Protein AF-A0A955PY08-F1 (afdb_monomer_lite)

Structure (mmCIF, N/CA/C/O backbone):
data_AF-A0A955PY08-F1
#
_entry.id   AF-A0A955PY08-F1
#
loop_
_atom_site.group_PDB
_atom_site.id
_atom_site.type_symbol
_atom_site.label_atom_id
_atom_site.label_alt_id
_atom_site.label_comp_id
_atom_site.label_asym_id
_atom_site.label_entity_id
_atom_site.label_seq_id
_atom_site.pdbx_PDB_ins_code
_atom_site.Cartn_x
_atom_site.Cartn_y
_atom_site.Cartn_z
_atom_site.occupancy
_atom_site.B_iso_or_equiv
_atom_site.auth_seq_id
_atom_site.auth_comp_id
_atom_site.auth_asym_id
_atom_site.auth_atom_id
_atom_site.pdbx_PDB_model_num
ATOM 1 N N . MET A 1 1 ? -31.330 -15.051 33.397 1.00 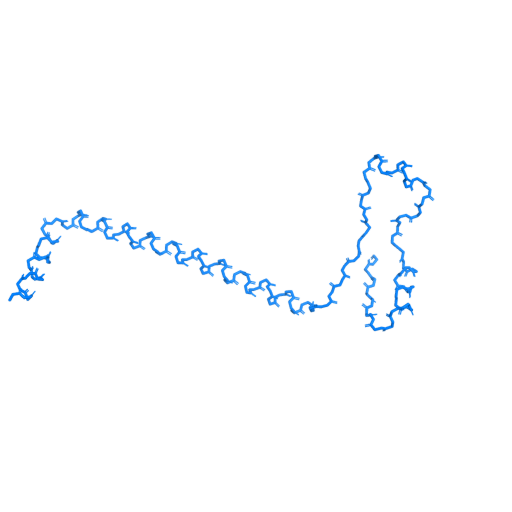78.94 1 MET A N 1
ATOM 2 C CA . MET A 1 1 ? -29.888 -15.377 33.471 1.00 78.94 1 MET A CA 1
ATOM 3 C C . MET A 1 1 ? -29.058 -14.641 32.426 1.00 78.94 1 MET A C 1
ATOM 5 O O . MET A 1 1 ? -28.234 -13.838 32.822 1.00 78.94 1 MET A O 1
ATOM 9 N N . LEU A 1 2 ? -29.279 -14.822 31.117 1.00 88.44 2 LEU A N 1
ATOM 10 C CA . LEU A 1 2 ? -28.440 -14.157 30.100 1.00 88.44 2 LEU A CA 1
ATOM 11 C C . LEU A 1 2 ? -28.507 -12.615 30.159 1.00 88.44 2 LEU A C 1
ATOM 13 O O . LEU A 1 2 ? -27.489 -11.939 30.069 1.00 88.44 2 LEU A O 1
ATOM 17 N N . ARG A 1 3 ? -29.708 -12.062 30.397 1.00 91.25 3 ARG A N 1
ATOM 18 C CA . ARG A 1 3 ? -29.910 -10.613 30.562 1.00 91.25 3 ARG A CA 1
ATOM 19 C C . ARG A 1 3 ? -29.132 -10.026 31.744 1.00 91.25 3 ARG A C 1
ATOM 21 O O . ARG A 1 3 ? -28.543 -8.968 31.587 1.00 91.25 3 ARG A O 1
ATOM 28 N N . SER A 1 4 ? -29.108 -10.689 32.902 1.00 90.94 4 SER A N 1
ATOM 29 C CA . SER A 1 4 ? -28.446 -10.145 34.098 1.00 90.94 4 SER A CA 1
ATOM 30 C C . SER A 1 4 ? -26.928 -10.089 33.933 1.00 90.94 4 SER A C 1
ATOM 32 O O . SER A 1 4 ? -26.336 -9.061 34.225 1.00 90.94 4 SER A O 1
ATOM 34 N N . ILE A 1 5 ? -26.323 -11.126 33.343 1.00 93.56 5 ILE A N 1
ATOM 35 C CA . ILE A 1 5 ? -24.876 -11.167 33.069 1.00 93.56 5 ILE A CA 1
ATOM 36 C C . ILE A 1 5 ? -24.455 -10.019 32.138 1.00 93.56 5 ILE A C 1
ATOM 38 O O . ILE A 1 5 ? -23.433 -9.376 32.367 1.00 93.56 5 ILE A O 1
ATOM 42 N N . PHE A 1 6 ? -25.253 -9.729 31.105 1.00 93.00 6 PHE A N 1
ATOM 43 C CA . PHE A 1 6 ? -24.963 -8.637 30.174 1.00 93.00 6 PHE A CA 1
ATOM 44 C C . PHE A 1 6 ? -25.064 -7.260 30.850 1.00 93.00 6 PHE A C 1
ATOM 46 O O . PHE A 1 6 ? -24.188 -6.417 30.665 1.00 93.00 6 PHE A O 1
ATOM 53 N N . LEU A 1 7 ? -26.096 -7.043 31.677 1.00 91.81 7 LEU A N 1
ATOM 54 C CA . LEU A 1 7 ? -26.231 -5.804 32.449 1.00 91.81 7 LEU A CA 1
ATOM 55 C C . LEU A 1 7 ? -25.078 -5.619 33.449 1.00 91.81 7 LEU A C 1
ATOM 57 O O . LEU A 1 7 ? -24.543 -4.516 33.552 1.00 91.81 7 LEU A O 1
ATOM 61 N N . ASP A 1 8 ? -24.666 -6.682 34.140 1.00 90.69 8 ASP A N 1
ATOM 62 C CA . ASP A 1 8 ? -23.558 -6.634 35.099 1.00 90.69 8 ASP A CA 1
ATOM 63 C C . ASP A 1 8 ? -22.219 -6.337 34.407 1.00 90.69 8 ASP A C 1
ATOM 65 O O . ASP A 1 8 ? -21.426 -5.536 34.903 1.00 90.69 8 ASP A O 1
ATOM 69 N N . ALA A 1 9 ? -21.984 -6.905 33.219 1.00 89.00 9 ALA A N 1
ATOM 70 C CA . ALA A 1 9 ? -20.796 -6.620 32.418 1.00 89.00 9 ALA A CA 1
ATOM 71 C C . ALA A 1 9 ? -20.722 -5.145 31.984 1.00 89.00 9 ALA A C 1
ATOM 73 O O . ALA A 1 9 ? -19.673 -4.519 32.146 1.00 89.00 9 ALA A O 1
ATOM 74 N N . LEU A 1 10 ? -21.827 -4.560 31.498 1.00 88.25 10 LEU A N 1
ATOM 75 C CA . LEU A 1 10 ? -21.876 -3.129 31.161 1.00 88.25 10 LEU A CA 1
ATOM 76 C C . LEU A 1 10 ? -21.637 -2.244 32.387 1.00 88.25 10 LEU A C 1
ATOM 78 O O . LEU A 1 10 ? -20.896 -1.261 32.311 1.00 88.25 10 LEU A O 1
ATOM 82 N N . LYS A 1 11 ? -22.234 -2.604 33.527 1.00 87.88 11 LYS A N 1
ATOM 83 C CA . LYS A 1 11 ? -22.078 -1.860 34.778 1.00 87.88 11 LYS A CA 1
ATOM 84 C C . LYS A 1 11 ? -20.622 -1.883 35.251 1.00 87.88 11 LYS A C 1
ATOM 86 O O . LYS A 1 11 ? -20.071 -0.834 35.580 1.00 87.88 11 LYS A O 1
ATOM 91 N N . ASN A 1 12 ? -19.963 -3.038 35.172 1.00 86.12 12 ASN A N 1
ATOM 92 C CA . ASN A 1 12 ? -18.542 -3.184 35.495 1.00 86.12 12 ASN A CA 1
ATOM 93 C C . ASN A 1 12 ? -17.631 -2.413 34.528 1.00 86.12 12 ASN A C 1
ATOM 95 O O . ASN A 1 12 ? -16.668 -1.787 34.969 1.00 86.12 12 ASN A O 1
ATOM 99 N N . LEU A 1 13 ? -17.955 -2.392 33.231 1.00 86.88 13 LEU A N 1
ATOM 100 C CA . LEU A 1 13 ? -17.203 -1.621 32.238 1.00 86.88 13 LEU A CA 1
ATOM 101 C C . LEU A 1 13 ? -17.296 -0.108 32.510 1.00 86.88 13 LEU A C 1
ATOM 103 O O . LEU A 1 13 ? -16.285 0.593 32.414 1.00 86.88 13 LEU A O 1
ATOM 107 N N . SER A 1 14 ? -18.478 0.372 32.922 1.00 82.81 14 SER A N 1
ATOM 108 C CA . SER A 1 14 ? -18.713 1.771 33.319 1.00 82.81 14 SER A CA 1
ATOM 109 C C . SER A 1 14 ? -18.057 2.158 34.651 1.00 82.81 14 SER A C 1
ATOM 111 O O . SER A 1 14 ? -17.692 3.317 34.834 1.00 82.81 14 SER A O 1
ATOM 113 N N . GLY A 1 15 ? -17.836 1.194 35.555 1.00 85.44 15 GLY A N 1
ATOM 114 C CA . GLY A 1 15 ? -17.176 1.421 36.846 1.00 85.44 15 GLY A CA 1
ATOM 115 C C . GLY A 1 15 ? -15.687 1.768 36.734 1.00 85.44 15 GLY A C 1
ATOM 116 O O . GLY A 1 15 ? -15.128 2.353 37.657 1.00 85.44 15 GLY A O 1
ATOM 117 N N . ASN A 1 16 ? -15.042 1.453 35.605 1.00 87.25 16 ASN A N 1
ATOM 118 C CA . ASN A 1 16 ? -13.651 1.825 35.336 1.00 87.25 16 ASN A CA 1
ATOM 119 C C . ASN A 1 16 ? -13.484 2.382 33.913 1.00 87.25 16 ASN A C 1
ATOM 121 O O . ASN A 1 16 ? -12.709 1.871 33.101 1.00 87.25 16 ASN A O 1
ATOM 125 N N . ALA A 1 17 ? -14.254 3.432 33.613 1.00 84.06 17 ALA A N 1
ATOM 126 C CA . ALA A 1 17 ? -14.409 3.995 32.273 1.00 84.06 17 ALA A CA 1
ATOM 127 C C . ALA A 1 17 ? -13.084 4.395 31.597 1.00 84.06 17 ALA A C 1
ATOM 129 O O . ALA A 1 17 ? -12.920 4.158 30.403 1.00 84.06 17 ALA A O 1
ATOM 130 N N . LEU A 1 18 ? -12.114 4.938 32.344 1.00 91.25 18 LEU A N 1
ATOM 131 C CA . LEU A 1 18 ? -10.808 5.320 31.788 1.00 91.25 18 LEU A CA 1
ATOM 132 C C . LEU A 1 18 ? -10.000 4.105 31.325 1.00 91.25 18 LEU A C 1
ATOM 134 O O . LEU A 1 18 ? -9.472 4.095 30.215 1.00 91.25 18 LEU A O 1
ATOM 138 N N . ARG A 1 19 ? -9.924 3.062 32.159 1.00 93.44 19 ARG A N 1
ATOM 139 C CA . ARG A 1 19 ? -9.175 1.843 31.833 1.00 93.44 19 ARG A CA 1
ATOM 140 C C . ARG A 1 19 ? -9.828 1.103 30.670 1.00 93.44 19 ARG A C 1
ATOM 142 O O . ARG A 1 19 ? -9.136 0.744 29.725 1.00 93.44 19 ARG A O 1
ATOM 149 N N . SER A 1 20 ? -11.144 0.912 30.731 1.00 91.94 20 SER A N 1
ATOM 150 C CA . SER A 1 20 ? -11.918 0.251 29.676 1.00 91.94 20 SER A CA 1
ATOM 151 C C . SER A 1 20 ? -11.871 1.032 28.358 1.00 91.94 20 SER A C 1
ATOM 153 O O . SER A 1 20 ? -11.762 0.441 27.289 1.00 91.94 20 SER A O 1
ATOM 155 N N . GLY A 1 21 ? -11.922 2.365 28.419 1.00 93.38 21 GLY A N 1
ATOM 156 C CA . GLY A 1 21 ? -11.816 3.228 27.244 1.00 93.38 21 GLY A CA 1
ATOM 157 C C . GLY A 1 21 ? -10.449 3.136 26.572 1.00 93.38 21 GLY A C 1
ATOM 158 O O . GLY A 1 21 ? -10.375 2.981 25.355 1.00 93.38 21 GLY A O 1
ATOM 159 N N . LEU A 1 22 ? -9.366 3.173 27.355 1.00 94.69 22 LEU A N 1
ATOM 160 C CA . LEU A 1 22 ? -8.004 3.143 26.820 1.00 94.69 22 LEU A CA 1
ATOM 161 C C . LEU A 1 22 ? -7.657 1.792 26.172 1.00 94.69 22 LEU A C 1
ATOM 163 O O . LEU A 1 22 ? -6.994 1.762 25.136 1.00 94.69 22 LEU A O 1
ATOM 167 N N . THR A 1 23 ? -8.140 0.676 26.730 1.00 93.75 23 THR A N 1
ATOM 168 C CA . THR A 1 23 ? -7.943 -0.655 26.130 1.00 93.75 23 THR A CA 1
ATOM 169 C C . THR A 1 23 ? -8.722 -0.816 24.827 1.00 93.75 23 THR A C 1
ATOM 171 O O . THR A 1 23 ? -8.170 -1.324 23.852 1.00 93.75 23 THR A O 1
ATOM 174 N N . MET A 1 24 ? -9.969 -0.336 24.771 1.00 94.69 24 MET A N 1
ATOM 175 C CA . MET A 1 24 ? -10.759 -0.333 23.534 1.00 94.69 24 MET A CA 1
ATOM 176 C C . MET A 1 24 ? -10.125 0.556 22.460 1.00 94.69 24 MET A C 1
ATOM 178 O O . MET A 1 24 ? -10.007 0.129 21.313 1.00 94.69 24 MET A O 1
ATOM 182 N N . LEU A 1 25 ? -9.655 1.753 22.827 1.00 96.06 25 LEU A N 1
ATOM 183 C CA . LEU A 1 25 ? -8.949 2.651 21.909 1.00 96.06 25 LEU A CA 1
ATOM 184 C C . LEU A 1 25 ? -7.712 1.993 21.296 1.00 96.06 25 LEU A C 1
ATOM 186 O O . LEU A 1 25 ? -7.505 2.103 20.089 1.00 96.06 25 LEU A O 1
ATOM 190 N N . GLY A 1 26 ? -6.922 1.276 22.099 1.00 96.69 26 GLY A N 1
ATOM 191 C CA . GLY A 1 26 ? -5.745 0.560 21.609 1.00 96.69 26 GLY A CA 1
ATOM 192 C C . GLY A 1 26 ? -6.087 -0.461 20.521 1.00 96.69 26 GLY A C 1
ATOM 193 O O . GLY A 1 26 ? -5.431 -0.492 19.481 1.00 96.69 26 GLY A O 1
ATOM 194 N N . VAL A 1 27 ? -7.150 -1.247 20.718 1.00 97.19 27 VAL A N 1
ATOM 195 C CA . VAL A 1 27 ? -7.610 -2.228 19.719 1.00 97.19 27 VAL A CA 1
ATOM 196 C C . VAL A 1 27 ? -8.137 -1.534 18.462 1.00 97.19 27 VAL A C 1
ATOM 198 O O . VAL A 1 27 ? -7.788 -1.943 17.357 1.00 97.19 27 VAL A O 1
ATOM 201 N N . ILE A 1 28 ? -8.927 -0.466 18.607 1.00 97.56 28 ILE A N 1
ATOM 202 C CA . ILE A 1 28 ? -9.489 0.279 17.469 1.00 97.56 28 ILE A CA 1
ATOM 203 C C . ILE A 1 28 ? -8.373 0.864 16.599 1.00 97.56 28 ILE A C 1
ATOM 205 O O . ILE A 1 28 ? -8.373 0.658 15.387 1.00 97.56 28 ILE A O 1
ATOM 209 N N . ILE A 1 29 ? -7.405 1.553 17.210 1.00 97.50 29 ILE A N 1
ATOM 210 C CA . ILE A 1 29 ? -6.285 2.163 16.484 1.00 97.50 29 ILE A CA 1
ATOM 211 C C . ILE A 1 29 ? -5.399 1.077 15.862 1.00 97.50 29 ILE A C 1
ATOM 213 O O . ILE A 1 29 ? -5.004 1.204 14.704 1.00 97.50 29 ILE A O 1
ATOM 217 N N . GLY A 1 30 ? -5.127 -0.008 16.596 1.00 97.38 30 GLY A N 1
ATOM 218 C CA . GLY A 1 30 ? -4.318 -1.122 16.104 1.00 97.38 30 GLY A CA 1
ATOM 219 C C . GLY A 1 30 ? -4.919 -1.778 14.861 1.00 97.38 30 GLY A C 1
ATOM 220 O O . GLY A 1 30 ? -4.239 -1.926 13.847 1.00 97.38 30 GLY A O 1
ATOM 221 N N . VAL A 1 31 ? -6.210 -2.114 14.900 1.00 97.81 31 VAL A N 1
ATOM 222 C CA . VAL A 1 31 ? -6.904 -2.729 13.760 1.00 97.81 31 VAL A CA 1
ATOM 223 C C . VAL A 1 31 ? -7.035 -1.741 12.597 1.00 97.81 31 VAL A C 1
ATOM 225 O O . VAL A 1 31 ? -6.793 -2.117 11.451 1.00 97.81 31 VAL A O 1
ATOM 228 N N . ALA A 1 32 ? -7.341 -0.469 12.872 1.00 97.94 32 ALA A N 1
ATOM 229 C CA . ALA A 1 32 ? -7.451 0.557 11.835 1.00 97.94 32 ALA A CA 1
ATOM 230 C C . ALA A 1 32 ? -6.132 0.763 11.071 1.00 97.94 32 ALA A C 1
ATOM 232 O O . ALA A 1 32 ? -6.145 0.851 9.842 1.00 97.94 32 ALA A O 1
ATOM 233 N N . ALA A 1 33 ? -4.995 0.796 11.772 1.00 97.75 33 ALA A N 1
ATOM 234 C CA . ALA A 1 33 ? -3.681 0.935 11.148 1.00 97.75 33 ALA A CA 1
ATOM 235 C C . ALA A 1 33 ? -3.360 -0.245 10.216 1.00 97.75 33 ALA A C 1
ATOM 237 O O . ALA A 1 33 ? -2.914 -0.033 9.088 1.00 97.75 33 ALA A O 1
ATOM 238 N N . VAL A 1 34 ? -3.643 -1.476 10.655 1.00 97.81 34 VAL A N 1
ATOM 239 C CA . VAL A 1 34 ? -3.411 -2.687 9.853 1.00 97.81 34 VAL A CA 1
ATOM 240 C C . VAL A 1 34 ? -4.293 -2.699 8.604 1.00 97.81 34 VAL A C 1
ATOM 242 O O . VAL A 1 34 ? -3.781 -2.908 7.507 1.00 97.81 34 VAL A O 1
ATOM 245 N N . ILE A 1 35 ? -5.593 -2.411 8.743 1.00 97.56 35 ILE A N 1
ATOM 246 C CA . ILE A 1 35 ? -6.519 -2.345 7.600 1.00 97.56 35 ILE A CA 1
ATOM 247 C C . ILE A 1 35 ? -6.058 -1.285 6.595 1.00 97.56 35 ILE A C 1
ATOM 249 O O . ILE A 1 35 ? -6.011 -1.549 5.395 1.00 97.56 35 ILE A O 1
ATOM 253 N N . THR A 1 36 ? -5.679 -0.101 7.081 1.00 97.88 36 THR A N 1
ATOM 254 C CA . THR A 1 36 ? -5.231 1.006 6.224 1.00 97.88 36 THR A CA 1
ATOM 255 C C . THR A 1 36 ? -3.968 0.631 5.453 1.00 97.88 36 THR A C 1
ATOM 257 O O . THR A 1 36 ? -3.894 0.858 4.248 1.00 97.88 36 THR A O 1
ATOM 260 N N . MET A 1 37 ? -2.985 0.022 6.123 1.00 97.38 37 MET A N 1
ATOM 261 C CA . MET A 1 37 ? -1.747 -0.421 5.483 1.00 97.38 37 MET A CA 1
ATOM 262 C C . MET A 1 37 ? -2.022 -1.424 4.357 1.00 97.38 37 MET A C 1
ATOM 264 O O . MET A 1 37 ? -1.490 -1.268 3.260 1.00 97.38 37 MET A O 1
ATOM 268 N N . ILE A 1 38 ? -2.865 -2.428 4.611 1.00 97.19 38 ILE A N 1
ATOM 269 C CA . ILE A 1 38 ? -3.205 -3.456 3.619 1.00 97.19 38 ILE A CA 1
ATOM 270 C C . ILE A 1 38 ? -3.910 -2.824 2.417 1.00 97.19 38 ILE A C 1
ATOM 272 O O . ILE A 1 38 ? -3.507 -3.062 1.281 1.00 97.19 38 ILE A O 1
ATOM 276 N N . ALA A 1 39 ? -4.885 -1.944 2.662 1.00 97.38 39 ALA A N 1
ATOM 277 C CA . ALA A 1 39 ? -5.605 -1.249 1.599 1.00 97.38 39 ALA A CA 1
ATOM 278 C C . ALA A 1 39 ? -4.670 -0.423 0.695 1.00 97.38 39 ALA A C 1
ATOM 280 O O . ALA A 1 39 ? -4.851 -0.397 -0.522 1.00 97.38 39 ALA A O 1
ATOM 281 N N . ILE A 1 40 ? -3.647 0.223 1.270 1.00 97.19 40 ILE A N 1
ATOM 282 C CA . ILE A 1 40 ? -2.639 0.968 0.500 1.00 97.19 40 ILE A CA 1
ATOM 283 C C . ILE A 1 40 ? -1.805 0.022 -0.372 1.00 97.19 40 ILE A C 1
ATOM 285 O O . ILE A 1 40 ? -1.586 0.317 -1.547 1.00 97.19 40 ILE A O 1
ATOM 289 N N . VAL A 1 41 ? -1.341 -1.103 0.182 1.00 95.19 41 VAL A N 1
ATOM 290 C CA . VAL A 1 41 ? -0.509 -2.077 -0.546 1.00 95.19 41 VAL A CA 1
ATOM 291 C C . VAL A 1 41 ? -1.279 -2.682 -1.718 1.00 95.19 41 VAL A C 1
ATOM 293 O O . VAL A 1 41 ? -0.799 -2.651 -2.851 1.00 95.19 41 VAL A O 1
ATOM 296 N N . GLU A 1 42 ? -2.489 -3.178 -1.465 1.00 95.62 42 GLU A N 1
ATOM 297 C CA . GLU A 1 42 ? -3.334 -3.787 -2.495 1.00 95.62 42 GLU A CA 1
ATOM 298 C C . GLU A 1 42 ? -3.725 -2.768 -3.572 1.00 95.62 42 GLU A C 1
ATOM 300 O O . GLU A 1 42 ? -3.598 -3.042 -4.768 1.00 95.62 42 GLU A O 1
ATOM 305 N N . GLY A 1 43 ? -4.119 -1.555 -3.168 1.00 93.12 43 GLY A N 1
ATOM 306 C CA . GLY A 1 43 ? -4.456 -0.479 -4.099 1.00 93.12 43 GLY A CA 1
ATOM 307 C C . GLY A 1 43 ? -3.276 -0.069 -4.985 1.00 93.12 43 GLY A C 1
ATOM 308 O O . GLY A 1 43 ? -3.441 0.114 -6.193 1.00 93.12 43 GLY A O 1
ATOM 309 N N . GLY A 1 44 ? -2.073 0.022 -4.412 1.00 93.44 44 GLY A N 1
ATOM 310 C CA . GLY A 1 44 ? -0.849 0.331 -5.150 1.00 93.44 44 GLY A CA 1
ATOM 311 C C . GLY A 1 44 ? -0.478 -0.755 -6.159 1.00 93.44 44 GLY A C 1
ATOM 312 O O . GLY A 1 44 ? -0.133 -0.439 -7.299 1.00 93.44 44 GLY A O 1
ATOM 313 N N . GLN A 1 45 ? -0.602 -2.029 -5.778 1.00 90.62 45 GLN A N 1
ATOM 314 C CA . GLN A 1 45 ? -0.341 -3.153 -6.676 1.00 90.62 45 GLN A CA 1
ATOM 315 C C . GLN A 1 45 ? -1.309 -3.157 -7.863 1.00 90.62 45 GLN A C 1
ATOM 317 O O . GLN A 1 45 ? -0.870 -3.283 -9.005 1.00 90.62 45 GLN A O 1
ATOM 322 N N . VAL A 1 46 ? -2.607 -2.966 -7.614 1.00 92.81 46 VAL A N 1
ATOM 323 C CA . VAL A 1 46 ? -3.621 -2.888 -8.677 1.00 92.81 46 VAL A CA 1
ATOM 324 C C . VAL A 1 46 ? -3.338 -1.715 -9.613 1.00 92.81 46 VAL A C 1
ATOM 326 O O . VAL A 1 46 ? -3.393 -1.870 -10.831 1.00 92.81 46 VAL A O 1
ATOM 329 N N . TRP A 1 47 ? -2.997 -0.544 -9.071 1.00 89.69 47 TRP A N 1
ATOM 330 C CA . TRP A 1 47 ? -2.637 0.615 -9.887 1.00 89.69 47 TRP A CA 1
ATOM 331 C C . TRP A 1 47 ? -1.401 0.353 -10.756 1.00 89.69 47 TRP A C 1
ATOM 333 O O . TRP A 1 47 ? -1.410 0.683 -11.945 1.00 89.69 47 TRP A O 1
ATOM 343 N N . LEU A 1 48 ? -0.360 -0.263 -10.191 1.00 87.44 48 LEU A N 1
ATOM 344 C CA . LEU A 1 48 ? 0.870 -0.575 -10.912 1.00 87.44 48 LEU A CA 1
ATOM 345 C C . LEU A 1 48 ? 0.612 -1.580 -12.034 1.00 87.44 48 LEU A C 1
ATOM 347 O O . LEU A 1 48 ? 1.013 -1.329 -13.167 1.00 87.44 48 LEU A O 1
ATOM 351 N N . VAL A 1 49 ? -0.090 -2.678 -11.741 1.00 86.25 49 VAL A N 1
ATOM 352 C CA . VAL A 1 49 ? -0.444 -3.694 -12.742 1.00 86.25 49 VAL A CA 1
ATOM 353 C C . VAL A 1 49 ? -1.265 -3.065 -13.862 1.00 86.25 49 VAL A C 1
ATOM 355 O O . VAL A 1 49 ? -0.881 -3.180 -15.018 1.00 86.25 49 VAL A O 1
ATOM 358 N N . ASN A 1 50 ? -2.306 -2.297 -13.537 1.00 87.00 50 ASN A N 1
ATOM 359 C CA . ASN A 1 50 ? -3.108 -1.595 -14.542 1.00 87.00 50 ASN A CA 1
ATOM 360 C C . ASN A 1 50 ? -2.277 -0.619 -15.386 1.00 87.00 50 ASN A C 1
ATOM 362 O O . ASN A 1 50 ? -2.543 -0.436 -16.572 1.00 87.00 50 ASN A O 1
ATOM 366 N N . SER A 1 51 ? -1.288 0.042 -14.784 1.00 83.81 51 SER A N 1
ATOM 367 C CA . SER A 1 51 ? -0.401 0.960 -15.503 1.00 83.81 51 SER A CA 1
ATOM 368 C C . SER A 1 51 ? 0.520 0.203 -16.460 1.00 83.81 51 SER A C 1
ATOM 370 O O . SER A 1 51 ? 0.685 0.624 -17.601 1.00 83.81 51 SER A O 1
ATOM 372 N N . LEU A 1 52 ? 1.057 -0.943 -16.033 1.00 81.00 52 LEU A N 1
ATOM 373 C CA . LEU A 1 52 ? 1.872 -1.825 -16.871 1.00 81.00 52 LEU A CA 1
ATOM 374 C C . LEU A 1 52 ? 1.048 -2.468 -17.996 1.00 81.00 52 LEU A C 1
ATOM 376 O O . LEU A 1 52 ? 1.483 -2.484 -19.142 1.00 81.00 52 LEU A O 1
ATOM 380 N N . GLU A 1 53 ? -0.169 -2.927 -17.711 1.00 80.25 53 GLU A N 1
ATOM 381 C CA . GLU A 1 53 ? -1.081 -3.477 -18.720 1.00 80.25 53 GLU A CA 1
ATOM 382 C C . GLU A 1 53 ? -1.458 -2.438 -19.780 1.00 80.25 53 GLU A C 1
ATOM 384 O O . GLU A 1 53 ? -1.489 -2.759 -20.967 1.00 80.25 53 GLU A O 1
ATOM 389 N N . ARG A 1 54 ? -1.672 -1.175 -19.380 1.00 74.56 54 ARG A N 1
AT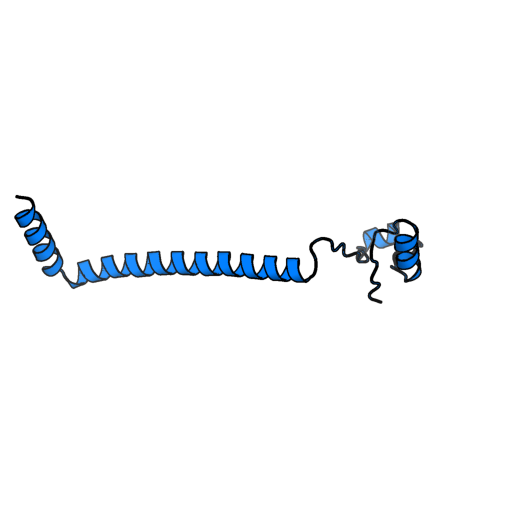OM 390 C CA . ARG A 1 54 ? -1.914 -0.058 -20.311 1.00 74.56 54 ARG A CA 1
ATOM 391 C C . ARG A 1 54 ? -0.710 0.263 -21.193 1.00 74.56 54 ARG A C 1
ATOM 393 O O . ARG A 1 54 ? -0.905 0.767 -22.294 1.00 74.56 54 ARG A O 1
ATOM 400 N N . MET A 1 55 ? 0.511 -0.002 -20.726 1.00 75.75 55 MET A N 1
ATOM 401 C CA . MET A 1 55 ? 1.717 0.108 -21.555 1.00 75.75 55 MET A CA 1
ATOM 402 C C . MET A 1 55 ? 1.813 -1.041 -22.574 1.00 75.75 55 MET A C 1
ATOM 404 O O . MET A 1 55 ? 2.383 -0.852 -23.645 1.00 75.75 55 MET A O 1
ATOM 408 N N . GLY A 1 56 ? 1.212 -2.196 -22.275 1.00 69.38 56 GLY A N 1
ATOM 409 C CA . GLY A 1 56 ? 1.156 -3.379 -23.130 1.00 69.38 56 GLY A CA 1
ATOM 410 C C . GLY A 1 56 ? 1.761 -4.602 -22.439 1.00 69.38 56 GLY A C 1
ATOM 411 O O . GLY A 1 56 ? 2.842 -4.540 -21.862 1.00 69.38 56 GLY A O 1
ATOM 412 N N . THR A 1 57 ? 1.082 -5.747 -22.520 1.00 67.94 57 THR A N 1
ATOM 413 C CA . THR A 1 57 ? 1.458 -7.001 -21.836 1.00 67.94 57 THR A CA 1
ATOM 414 C C . THR A 1 57 ? 2.578 -7.795 -22.521 1.00 67.94 57 THR A C 1
ATOM 416 O O . THR A 1 57 ? 2.943 -8.866 -22.044 1.00 67.94 57 THR A O 1
ATOM 419 N N . ASN A 1 58 ? 3.152 -7.281 -23.615 1.00 71.62 58 ASN A N 1
ATOM 420 C CA . ASN A 1 58 ? 4.183 -7.964 -24.405 1.00 71.62 58 ASN A CA 1
ATOM 421 C C . ASN A 1 58 ? 5.342 -7.029 -24.795 1.00 71.62 58 ASN A C 1
ATOM 423 O O . ASN A 1 58 ? 5.712 -6.926 -25.964 1.00 71.62 58 ASN A O 1
ATOM 427 N N . LEU A 1 59 ? 5.886 -6.297 -23.821 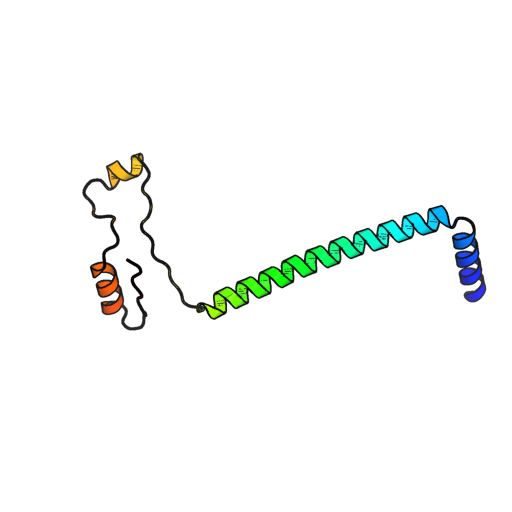1.00 77.88 59 LEU A N 1
ATOM 428 C CA . LEU A 1 59 ? 7.033 -5.413 -24.027 1.00 77.88 59 LEU A CA 1
ATOM 429 C C . LEU A 1 59 ? 8.332 -6.095 -23.585 1.00 77.88 59 LEU A C 1
ATOM 431 O O . LEU A 1 59 ? 8.473 -6.491 -22.429 1.00 77.88 59 LEU A O 1
ATOM 435 N N . LEU A 1 60 ? 9.303 -6.180 -24.497 1.00 81.00 60 LEU A N 1
ATOM 436 C CA . LEU A 1 60 ? 10.675 -6.589 -24.203 1.00 81.00 60 LEU A CA 1
ATOM 437 C C . LEU A 1 60 ? 11.598 -5.381 -24.364 1.00 81.00 60 LEU A C 1
ATOM 439 O O . LEU A 1 60 ? 11.805 -4.889 -25.471 1.00 81.00 60 LEU A O 1
ATOM 443 N N . PHE A 1 61 ? 12.173 -4.917 -23.257 1.00 84.94 61 PHE A N 1
ATOM 444 C CA . PHE A 1 61 ? 13.144 -3.830 -23.282 1.00 84.94 61 PHE A CA 1
ATOM 445 C C . PHE A 1 61 ? 14.564 -4.374 -23.428 1.00 84.94 61 PHE A C 1
ATOM 447 O O . PHE A 1 61 ? 14.991 -5.246 -22.669 1.00 84.94 61 PHE A O 1
ATOM 454 N N . VAL A 1 62 ? 15.311 -3.830 -24.389 1.00 86.06 62 VAL A N 1
ATOM 455 C CA . VAL A 1 62 ? 16.709 -4.190 -24.645 1.00 86.06 62 VAL A CA 1
ATOM 456 C C . VAL A 1 62 ? 17.585 -2.975 -24.363 1.00 86.06 62 VAL A C 1
ATOM 458 O O . VAL A 1 62 ? 17.437 -1.932 -24.994 1.00 86.06 62 VAL A O 1
ATOM 461 N N . TRP A 1 63 ? 18.516 -3.116 -23.421 1.00 86.75 63 TRP A N 1
ATOM 462 C CA . TRP A 1 63 ? 19.492 -2.081 -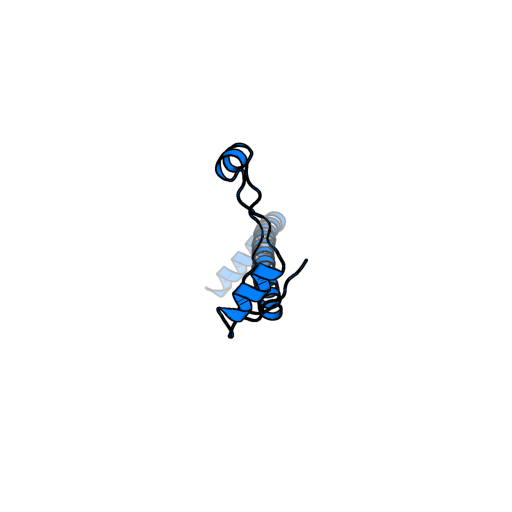23.082 1.00 86.75 63 TRP A CA 1
ATOM 463 C C . TRP A 1 63 ? 20.910 -2.619 -23.173 1.00 86.75 63 TRP A C 1
ATOM 465 O O . TRP A 1 63 ? 21.167 -3.805 -22.954 1.00 86.75 63 TRP A O 1
ATOM 475 N N . LYS A 1 64 ? 21.861 -1.723 -23.444 1.00 84.94 64 LYS A N 1
ATOM 476 C CA . LYS A 1 64 ? 23.277 -2.077 -23.400 1.00 84.94 64 LYS A CA 1
ATOM 477 C C . LYS A 1 64 ? 23.680 -2.374 -21.958 1.00 84.94 64 LYS A C 1
ATOM 479 O O . LYS A 1 64 ? 23.428 -1.578 -21.050 1.00 84.94 64 LYS A O 1
ATOM 484 N N . LYS A 1 65 ? 24.346 -3.506 -21.743 1.00 84.25 65 LYS A N 1
ATOM 485 C CA . LYS A 1 65 ? 24.939 -3.817 -20.441 1.00 84.25 65 LYS A CA 1
ATOM 486 C C . LYS A 1 65 ? 26.091 -2.844 -20.186 1.00 84.25 65 LYS A C 1
ATOM 488 O O . LYS A 1 65 ? 27.004 -2.723 -21.000 1.00 84.25 65 LYS A O 1
ATOM 493 N N . ARG A 1 66 ? 26.082 -2.173 -19.032 1.00 83.31 66 ARG A N 1
ATOM 494 C CA . ARG A 1 66 ? 27.250 -1.412 -18.579 1.00 83.31 66 ARG A CA 1
ATOM 495 C C . ARG A 1 66 ? 28.314 -2.396 -18.102 1.00 83.31 66 ARG A C 1
ATOM 497 O O . ARG A 1 66 ? 28.126 -3.052 -17.084 1.00 83.31 66 ARG A O 1
ATOM 504 N N . LEU A 1 67 ? 29.409 -2.488 -18.846 1.00 85.12 67 LEU A N 1
ATOM 505 C CA . LEU A 1 67 ? 30.516 -3.386 -18.530 1.00 85.12 67 LEU A CA 1
ATOM 506 C C . LEU A 1 67 ? 31.331 -2.871 -17.338 1.00 85.12 67 LEU A C 1
ATOM 508 O O . LEU A 1 67 ? 31.659 -1.675 -17.263 1.00 85.12 67 LEU A O 1
ATOM 512 N N . THR A 1 68 ? 31.693 -3.777 -16.430 1.00 86.69 68 THR A N 1
ATOM 513 C CA . THR A 1 68 ? 32.667 -3.489 -15.367 1.00 86.69 68 THR A CA 1
ATOM 514 C C . THR A 1 68 ? 34.069 -3.269 -15.952 1.00 86.69 68 THR A C 1
ATOM 516 O O . THR A 1 68 ? 34.315 -3.511 -17.133 1.00 86.69 68 THR A O 1
ATOM 519 N N . VAL A 1 69 ? 35.004 -2.753 -15.149 1.00 83.31 69 VAL A N 1
ATOM 520 C CA . VAL A 1 69 ? 36.383 -2.485 -15.606 1.00 83.31 69 VAL A CA 1
ATOM 521 C C . VAL A 1 69 ? 37.093 -3.776 -16.029 1.00 83.31 69 VAL A C 1
ATOM 523 O O . VAL A 1 69 ? 37.784 -3.782 -17.044 1.00 83.31 69 VAL A O 1
ATOM 526 N N . GLU A 1 70 ? 36.861 -4.872 -15.306 1.00 84.44 70 GLU A N 1
ATOM 527 C CA . GLU A 1 70 ? 37.385 -6.203 -15.638 1.00 84.44 70 GLU A CA 1
ATOM 528 C C . GLU A 1 70 ? 36.731 -6.768 -16.907 1.00 84.44 70 GLU A C 1
ATOM 530 O O . GLU A 1 70 ? 37.419 -7.226 -17.818 1.00 84.44 70 GLU A O 1
ATOM 535 N N . GLU A 1 71 ? 35.404 -6.651 -17.035 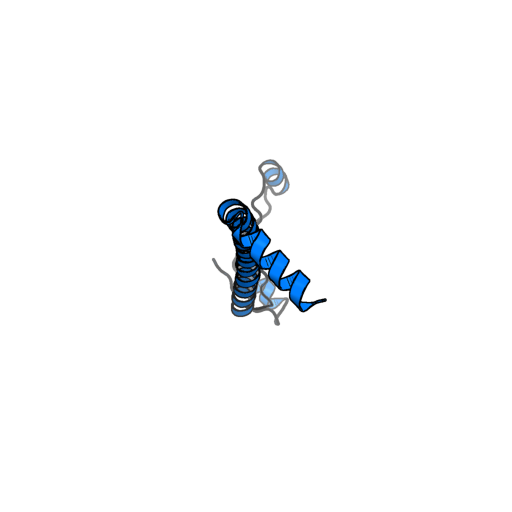1.00 83.75 71 GLU A N 1
ATOM 536 C CA . GLU A 1 71 ? 34.684 -7.094 -18.233 1.00 83.75 71 GLU A CA 1
ATOM 537 C C . GLU A 1 71 ? 35.103 -6.300 -19.479 1.00 83.75 71 GLU A C 1
ATOM 539 O O . GLU A 1 71 ? 35.195 -6.866 -20.565 1.00 83.75 71 GLU A O 1
ATOM 544 N N . ARG A 1 72 ? 35.426 -5.006 -19.357 1.00 80.94 72 ARG A N 1
ATOM 545 C CA . ARG A 1 72 ? 35.894 -4.199 -20.498 1.00 80.94 72 ARG A CA 1
ATOM 546 C C . ARG A 1 72 ? 37.154 -4.751 -21.153 1.00 80.94 72 ARG A C 1
ATOM 548 O O . ARG A 1 72 ? 37.303 -4.571 -22.355 1.00 80.94 72 ARG A O 1
ATOM 555 N N . GLN A 1 73 ? 38.034 -5.406 -20.398 1.00 83.50 73 GLN A N 1
ATOM 556 C CA . GLN A 1 73 ? 39.223 -6.047 -20.967 1.00 83.50 73 GLN A CA 1
ATOM 557 C C . GLN A 1 73 ? 38.849 -7.307 -21.760 1.00 83.50 73 GLN A C 1
ATOM 559 O O . GLN A 1 73 ? 39.415 -7.552 -22.820 1.00 83.50 73 GLN A O 1
ATOM 564 N N . LEU A 1 74 ? 37.844 -8.059 -21.298 1.00 81.31 74 LEU A N 1
ATOM 565 C CA . LEU A 1 74 ? 37.328 -9.257 -21.975 1.00 81.31 74 LEU A CA 1
ATOM 566 C C . LEU A 1 74 ? 36.513 -8.931 -23.235 1.00 81.31 74 LEU A C 1
ATOM 568 O O . LEU A 1 74 ? 36.514 -9.694 -24.198 1.00 81.31 74 LEU A O 1
ATOM 572 N N . PHE A 1 75 ? 35.814 -7.798 -23.236 1.00 78.62 75 PHE A N 1
ATOM 573 C CA . PHE A 1 75 ? 35.040 -7.310 -24.380 1.00 78.62 75 PHE A CA 1
ATOM 574 C C . PHE A 1 75 ? 35.801 -6.259 -25.206 1.00 78.62 75 PHE A C 1
ATOM 576 O O . PHE A 1 75 ? 35.213 -5.638 -26.093 1.00 78.62 75 PHE A O 1
ATOM 583 N N . ALA A 1 76 ? 37.101 -6.069 -24.951 1.00 73.75 76 ALA A N 1
ATOM 584 C CA . ALA A 1 76 ? 37.932 -5.114 -25.674 1.00 73.75 76 ALA A CA 1
ATOM 585 C C . ALA A 1 76 ? 37.940 -5.439 -27.178 1.00 73.75 76 ALA A C 1
ATOM 587 O O . ALA A 1 76 ? 38.235 -6.559 -27.590 1.00 73.75 76 ALA A O 1
ATOM 588 N N . GLY A 1 77 ? 37.576 -4.454 -28.002 1.00 73.38 77 GLY A N 1
ATOM 589 C CA . GLY A 1 77 ? 37.486 -4.605 -29.458 1.00 73.38 77 GLY A CA 1
ATOM 590 C C . GLY A 1 77 ? 36.181 -5.222 -29.978 1.00 73.38 77 GLY A C 1
ATOM 591 O O . GLY A 1 77 ? 35.991 -5.271 -31.192 1.00 73.38 77 GLY A O 1
ATOM 592 N N . ARG A 1 78 ? 35.253 -5.653 -29.110 1.00 75.56 78 ARG A N 1
ATOM 593 C CA . ARG A 1 78 ? 33.892 -6.027 -29.530 1.00 75.56 78 ARG A CA 1
ATOM 594 C C . ARG A 1 78 ? 32.992 -4.799 -29.479 1.00 75.56 78 ARG A C 1
ATOM 596 O O . ARG A 1 78 ? 33.032 -4.032 -28.521 1.00 75.56 78 ARG A O 1
ATOM 603 N N . ASN A 1 79 ? 32.162 -4.625 -30.504 1.00 69.62 79 ASN A N 1
ATOM 604 C CA . ASN A 1 79 ? 31.182 -3.551 -30.505 1.00 69.62 79 ASN A CA 1
ATOM 605 C C . ASN A 1 79 ? 30.028 -3.929 -29.564 1.00 69.62 79 ASN A C 1
ATOM 607 O O . ASN A 1 79 ? 29.268 -4.848 -29.856 1.00 69.62 79 ASN A O 1
ATOM 611 N N . THR A 1 80 ?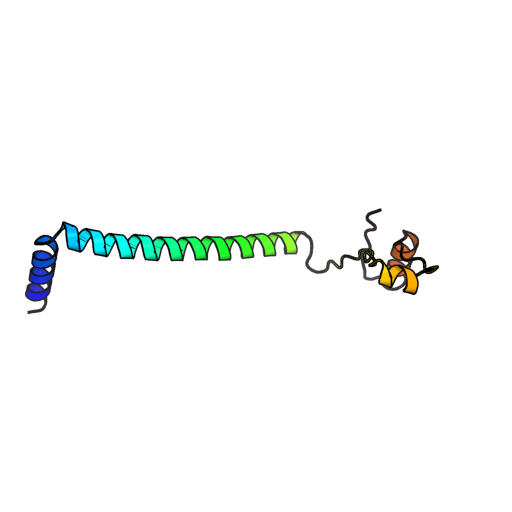 29.946 -3.274 -28.406 1.00 75.44 80 THR A N 1
ATOM 612 C CA . THR A 1 80 ? 28.883 -3.493 -27.407 1.00 75.44 80 THR A CA 1
ATOM 613 C C . THR A 1 80 ? 27.828 -2.391 -27.429 1.00 75.44 80 THR A C 1
ATOM 615 O O . THR A 1 80 ? 27.033 -2.261 -26.495 1.00 75.44 80 THR A O 1
ATOM 618 N N . GLU A 1 81 ? 27.862 -1.543 -28.453 1.00 81.31 81 GLU A N 1
ATOM 619 C CA . GLU A 1 81 ? 26.862 -0.511 -28.676 1.00 81.31 81 GLU A CA 1
ATOM 620 C C . GLU A 1 81 ? 25.637 -1.111 -29.360 1.00 81.31 81 GLU A C 1
ATOM 622 O O . GLU A 1 81 ? 25.768 -1.879 -30.306 1.00 81.31 81 GLU A O 1
ATOM 627 N N . LEU A 1 82 ? 24.451 -0.735 -28.880 1.00 84.62 82 LEU A N 1
ATOM 628 C CA . LEU A 1 82 ? 23.202 -1.003 -29.584 1.00 84.62 82 LEU A CA 1
ATOM 629 C C . LEU A 1 82 ? 23.053 0.039 -30.687 1.00 84.62 82 LEU A C 1
ATOM 631 O O . LEU A 1 82 ? 23.057 1.241 -30.403 1.00 84.62 82 LEU A O 1
ATOM 635 N N . ARG A 1 83 ? 22.943 -0.418 -31.932 1.00 86.12 83 ARG A N 1
ATOM 636 C CA . ARG A 1 83 ? 22.787 0.430 -33.112 1.00 86.12 83 ARG A CA 1
ATOM 637 C C . ARG A 1 83 ? 21.389 0.313 -33.695 1.00 86.12 83 ARG A C 1
ATOM 639 O O . ARG A 1 83 ? 20.664 -0.649 -33.461 1.00 86.12 83 ARG A O 1
ATOM 646 N N . TYR A 1 84 ? 21.034 1.295 -34.518 1.00 85.31 84 TYR A N 1
ATOM 647 C CA . TYR A 1 84 ? 19.783 1.267 -35.271 1.00 85.31 84 TYR A CA 1
ATOM 648 C C . TYR A 1 84 ? 19.684 0.042 -36.197 1.00 85.31 84 TYR A C 1
ATOM 650 O O . TYR A 1 84 ? 18.618 -0.557 -36.313 1.00 85.31 84 TYR A O 1
ATOM 658 N N . ASP A 1 85 ? 20.807 -0.392 -36.774 1.00 86.94 85 ASP A N 1
ATOM 659 C CA . ASP A 1 85 ? 20.862 -1.586 -37.626 1.00 86.94 85 ASP A CA 1
ATOM 660 C C . ASP A 1 85 ? 20.448 -2.862 -36.875 1.00 86.94 85 ASP A C 1
ATOM 662 O O . ASP A 1 85 ? 19.815 -3.743 -37.458 1.00 86.94 85 ASP A O 1
ATOM 666 N N . ASP A 1 86 ? 20.728 -2.944 -35.568 1.00 86.88 86 ASP A N 1
ATOM 667 C CA . ASP A 1 86 ? 20.314 -4.079 -34.737 1.00 86.88 86 ASP A CA 1
ATOM 668 C C . ASP A 1 86 ? 18.785 -4.126 -34.590 1.00 86.88 86 ASP A C 1
ATOM 670 O O . ASP A 1 86 ? 18.186 -5.203 -34.615 1.00 86.88 86 ASP A O 1
ATOM 674 N N . ALA A 1 87 ? 18.130 -2.961 -34.500 1.00 86.88 87 ALA A N 1
ATOM 675 C CA . ALA A 1 87 ? 16.671 -2.870 -34.434 1.00 86.88 87 ALA A CA 1
ATOM 676 C C . ALA A 1 87 ? 16.013 -3.370 -35.733 1.00 86.88 87 ALA A C 1
ATOM 678 O O . ALA A 1 87 ? 15.045 -4.135 -35.686 1.00 86.88 87 ALA A O 1
ATOM 679 N N . LEU A 1 88 ? 16.575 -3.004 -36.891 1.00 87.19 88 LEU A N 1
ATOM 680 C CA . LEU A 1 88 ? 16.119 -3.485 -38.200 1.00 87.19 88 LEU A CA 1
ATOM 681 C C . LEU A 1 88 ? 16.357 -4.991 -38.378 1.00 87.19 88 LEU A C 1
ATOM 683 O O . LEU A 1 88 ? 15.492 -5.705 -38.896 1.00 87.19 88 LEU A O 1
ATOM 687 N N . ALA A 1 89 ? 17.509 -5.493 -37.926 1.00 87.94 89 ALA A N 1
ATOM 688 C CA . ALA A 1 89 ? 17.833 -6.915 -37.979 1.00 87.94 89 ALA A CA 1
ATOM 689 C C . ALA A 1 89 ? 16.839 -7.756 -37.162 1.00 87.94 89 ALA A C 1
ATOM 691 O O . ALA A 1 89 ? 16.387 -8.804 -37.632 1.00 87.94 89 ALA A O 1
ATOM 692 N N . ILE A 1 90 ? 16.445 -7.281 -35.975 1.00 88.62 90 ILE A N 1
ATOM 693 C CA . ILE A 1 90 ? 15.440 -7.945 -35.133 1.00 88.62 90 ILE A CA 1
ATOM 694 C C . ILE A 1 90 ? 14.077 -7.978 -35.833 1.00 88.62 90 ILE A C 1
ATOM 696 O O . ILE A 1 90 ? 13.478 -9.051 -35.913 1.00 88.62 90 ILE A O 1
ATOM 700 N N . GLN A 1 91 ? 13.617 -6.853 -36.389 1.00 87.88 91 GLN A N 1
ATOM 701 C CA . GLN A 1 91 ? 12.332 -6.784 -37.095 1.00 87.88 91 GLN A CA 1
ATOM 702 C C . GLN A 1 91 ? 12.296 -7.703 -38.326 1.00 87.88 91 GLN A C 1
ATOM 704 O O . GLN A 1 91 ? 11.293 -8.354 -38.599 1.00 87.88 91 GLN A O 1
ATOM 709 N N . THR A 1 92 ? 13.412 -7.802 -39.050 1.00 88.81 92 THR A N 1
ATOM 710 C CA . THR A 1 92 ? 13.514 -8.669 -40.232 1.00 88.81 92 THR A CA 1
ATOM 711 C C . THR A 1 92 ? 13.515 -10.150 -39.849 1.00 88.81 92 THR A C 1
ATOM 713 O O . THR A 1 92 ? 12.943 -10.982 -40.552 1.00 88.81 92 THR A O 1
ATOM 716 N N . ARG A 1 93 ? 14.171 -10.504 -38.735 1.00 91.12 93 ARG A N 1
ATOM 717 C CA . ARG A 1 93 ? 14.266 -11.892 -38.266 1.00 91.12 93 ARG A CA 1
ATOM 718 C C . ARG A 1 93 ? 12.967 -12.388 -37.633 1.00 91.12 93 ARG A C 1
ATOM 720 O O . ARG A 1 93 ? 12.670 -13.576 -37.744 1.00 91.12 93 ARG A O 1
ATOM 727 N N . PHE A 1 94 ? 12.229 -11.496 -36.981 1.00 88.50 94 PHE A N 1
ATOM 728 C CA . PHE A 1 94 ? 10.982 -11.786 -36.282 1.00 88.50 94 PHE A CA 1
ATOM 729 C C . PHE A 1 94 ? 9.901 -10.791 -36.731 1.00 88.50 94 PHE A C 1
ATOM 731 O O . PHE A 1 94 ? 9.694 -9.774 -36.067 1.00 88.50 94 PHE A O 1
ATOM 738 N N . PRO A 1 95 ? 9.208 -11.070 -37.847 1.00 83.50 95 PRO A N 1
ATOM 739 C CA . PRO A 1 95 ? 8.250 -10.134 -38.441 1.00 83.50 95 PRO A CA 1
ATOM 740 C C . PRO A 1 95 ? 7.028 -9.852 -37.552 1.00 83.50 95 PRO A C 1
ATOM 742 O O . PRO A 1 95 ? 6.387 -8.817 -37.711 1.00 83.50 95 PRO A O 1
ATOM 745 N N . ASP A 1 96 ? 6.736 -10.730 -36.590 1.00 85.81 96 ASP A N 1
ATOM 746 C CA . ASP A 1 96 ? 5.636 -10.561 -35.633 1.00 85.81 96 ASP A CA 1
ATOM 747 C C . ASP A 1 96 ? 5.987 -9.604 -34.474 1.00 85.81 96 ASP A C 1
ATOM 749 O O . ASP A 1 96 ? 5.118 -9.242 -33.678 1.00 85.81 96 ASP A O 1
ATOM 753 N N . LEU A 1 97 ? 7.256 -9.192 -34.349 1.00 83.44 97 LEU A N 1
ATOM 754 C CA . LEU A 1 97 ? 7.703 -8.259 -33.316 1.00 83.44 97 LEU A CA 1
ATOM 755 C C . LEU A 1 97 ? 7.651 -6.816 -33.826 1.00 83.44 97 LEU A C 1
ATOM 757 O O . LEU A 1 97 ? 8.341 -6.429 -34.771 1.00 83.44 97 LEU A O 1
ATOM 761 N N . LEU A 1 98 ? 6.884 -5.980 -33.129 1.00 82.94 98 LEU A N 1
ATOM 762 C CA . LEU A 1 98 ? 6.948 -4.531 -33.288 1.00 82.94 98 LEU A CA 1
ATOM 763 C C . LEU A 1 98 ? 8.202 -4.010 -32.578 1.00 82.94 98 LEU A C 1
ATOM 765 O O . LEU A 1 98 ? 8.324 -4.118 -31.358 1.00 82.94 98 LEU A O 1
ATOM 769 N N . VAL A 1 99 ? 9.137 -3.444 -33.341 1.00 84.25 99 VAL A N 1
ATOM 770 C CA . VAL A 1 99 ? 10.386 -2.885 -32.812 1.00 84.25 99 VAL A CA 1
ATOM 771 C C . VAL A 1 99 ? 10.306 -1.362 -32.839 1.00 84.25 99 VAL A C 1
ATOM 773 O O . VAL A 1 99 ? 10.124 -0.764 -33.896 1.00 84.25 99 VAL A O 1
ATOM 776 N N . ALA A 1 100 ? 10.464 -0.733 -31.675 1.00 83.38 100 ALA A N 1
ATOM 777 C CA . ALA A 1 100 ? 10.524 0.719 -31.528 1.00 83.38 100 ALA A CA 1
ATOM 778 C C . ALA A 1 100 ? 11.917 1.125 -31.010 1.00 83.38 100 ALA A C 1
ATOM 780 O O . ALA A 1 100 ? 12.170 1.029 -29.807 1.00 83.38 100 ALA A O 1
ATOM 781 N N . PRO A 1 101 ? 12.849 1.538 -31.890 1.00 81.56 101 PRO A N 1
ATOM 782 C CA . PRO A 1 101 ? 14.162 1.997 -31.462 1.00 81.56 101 PRO A CA 1
ATOM 783 C C . PRO A 1 101 ? 14.050 3.367 -30.785 1.00 81.56 101 PRO A C 1
ATOM 785 O O . PRO A 1 101 ? 13.573 4.331 -31.381 1.00 81.56 101 PRO A O 1
ATOM 788 N N . ILE A 1 102 ? 14.515 3.444 -29.540 1.00 75.31 102 ILE A N 1
ATOM 789 C CA . ILE A 1 102 ? 14.693 4.697 -28.801 1.00 75.31 102 ILE A CA 1
ATOM 790 C C . ILE A 1 102 ? 16.191 5.002 -28.862 1.00 75.31 102 ILE A C 1
ATOM 792 O O . ILE A 1 102 ? 16.975 4.350 -28.170 1.00 75.31 102 ILE A O 1
ATOM 796 N N . ILE A 1 103 ? 16.575 5.907 -29.766 1.00 61.00 103 ILE A N 1
ATOM 797 C CA . ILE A 1 103 ? 17.964 6.346 -29.981 1.00 61.00 103 ILE A CA 1
ATOM 798 C C . ILE A 1 103 ? 18.243 7.573 -29.116 1.00 61.00 103 ILE A C 1
ATOM 800 O O . ILE A 1 103 ? 17.393 8.491 -29.131 1.00 61.00 103 ILE A O 1
#

Secondary structure (DSSP, 8-state):
-HHHHHHHHHHHHHHTHHHHHHHHHHHHHHHHHHHHHHHHHHHHHHHHHHHHHHH-TT----------HHHHHHTTTS-----HHHHHHHHHH-TTS------

Radius of gyration: 31.71 Å; chains: 1; bounding box: 69×22×77 Å

Sequence (103 aa):
MLRSIFLDALKNLSGNALRSGLTMLGVIIGVAAVITMIAIVEGGQVWLVNSLERMGTNLLFVWKKRLTVEERQLFAGRNTELRYDDALAIQTRFPDLLVAPII

pLDDT: mean 86.86, std 7.67, range [61.0, 97.94]

Foldseek 3Di:
DVVVVVVVVVVVCVVCVVVNVVVVVVVVVVVVVVVVVVCVVVVVVVVVVVVVVVVPPDDDDDDQDDDDPVVCVVCPPPPSDDDPVVQVVVCVVPVVDDGDDDD